Protein AF-A0A9W4IMX3-F1 (afdb_monomer_lite)

Sequence (78 aa):
MMNRYSEFDGLRQRLVASFPHARNALPALPPKSVLFKFRPKFLESRRVGLEYFLNCVLLNPEFSGSPIVKDFLFGRIC

pLDDT: mean 76.81, std 12.26, range [37.28, 88.56]

Radius of gyration: 13.05 Å; chains: 1; bounding box: 31×32×31 Å

Foldseek 3Di:
DDDDPVLVVVLLVVCCVVCVVCNVLQDDQDDPPPPCVPPVVVVVVNVVSSVVRVVSQCVDCVRVVDPSVVCSVPVVPD

Structure (mmCIF, N/CA/C/O backbone):
data_AF-A0A9W4IMX3-F1
#
_entry.id   AF-A0A9W4IMX3-F1
#
loop_
_atom_site.group_PDB
_atom_site.id
_atom_site.type_symbol
_atom_site.label_atom_id
_atom_site.label_alt_id
_atom_site.label_comp_id
_atom_site.label_asym_id
_atom_site.label_entity_id
_atom_site.label_seq_id
_atom_site.pdbx_PDB_ins_code
_atom_site.Cartn_x
_atom_site.Cartn_y
_atom_site.Cartn_z
_atom_site.occupancy
_atom_site.B_iso_or_equiv
_atom_site.auth_seq_id
_atom_site.auth_comp_id
_atom_site.auth_asym_id
_atom_site.auth_atom_id
_atom_site.pdbx_PDB_model_num
ATOM 1 N N . MET A 1 1 ? 1.921 12.648 5.787 1.00 46.94 1 MET A N 1
ATOM 2 C CA . MET A 1 1 ? 1.186 12.908 4.529 1.00 46.94 1 MET A CA 1
ATOM 3 C C . MET A 1 1 ? -0.179 12.224 4.627 1.00 46.94 1 MET A C 1
ATOM 5 O O . MET A 1 1 ? -0.232 11.008 4.750 1.00 46.94 1 MET A O 1
ATOM 9 N N . MET A 1 2 ? -1.276 12.980 4.719 1.00 49.97 2 MET A N 1
ATOM 10 C CA . MET A 1 2 ? -2.609 12.430 5.013 1.00 49.97 2 MET A CA 1
ATOM 11 C C . MET A 1 2 ? -3.253 11.912 3.715 1.00 49.97 2 MET A C 1
ATOM 13 O O . MET A 1 2 ? -3.997 12.619 3.038 1.00 49.97 2 MET A O 1
ATOM 17 N N . ASN A 1 3 ? -2.907 10.688 3.306 1.00 60.00 3 ASN A N 1
ATOM 18 C CA . ASN A 1 3 ? -3.561 10.031 2.172 1.00 60.00 3 ASN A CA 1
ATOM 19 C C . ASN A 1 3 ? -5.011 9.703 2.551 1.00 60.00 3 ASN A C 1
ATOM 21 O O . ASN A 1 3 ? -5.264 8.985 3.520 1.00 60.00 3 ASN A O 1
ATOM 25 N N . ARG A 1 4 ? -5.982 10.255 1.812 1.00 68.06 4 ARG A N 1
ATOM 26 C CA . ARG A 1 4 ? -7.404 9.970 2.044 1.00 68.06 4 ARG A CA 1
ATOM 27 C C . ARG A 1 4 ? -7.671 8.494 1.755 1.00 68.06 4 ARG A C 1
ATOM 29 O O . ARG A 1 4 ? -7.143 7.950 0.795 1.00 68.06 4 ARG A O 1
ATOM 36 N N . TYR A 1 5 ? -8.537 7.860 2.544 1.00 70.19 5 TYR A N 1
ATOM 37 C CA . TYR A 1 5 ? -8.939 6.458 2.356 1.00 70.19 5 TYR A CA 1
ATOM 38 C C . TYR A 1 5 ? -9.349 6.131 0.905 1.00 70.19 5 TYR A C 1
ATOM 40 O O . TYR A 1 5 ? -9.020 5.063 0.401 1.00 70.19 5 TYR A O 1
ATOM 48 N N . SER A 1 6 ? -10.009 7.067 0.213 1.00 71.81 6 SER A N 1
ATOM 49 C CA . SER A 1 6 ? -10.404 6.916 -1.195 1.00 71.81 6 SER A CA 1
ATOM 50 C C . SER A 1 6 ? -9.224 6.670 -2.144 1.00 71.81 6 SER A C 1
ATOM 52 O O . SER A 1 6 ? -9.374 5.984 -3.146 1.00 71.81 6 SER A O 1
ATOM 54 N N . GLU A 1 7 ? -8.041 7.182 -1.814 1.00 80.44 7 GLU A N 1
ATOM 55 C CA . GLU A 1 7 ? -6.827 7.024 -2.619 1.00 80.44 7 GLU A CA 1
ATOM 56 C C . GLU A 1 7 ? -6.279 5.599 -2.505 1.00 80.44 7 GLU A C 1
ATOM 58 O O . GLU A 1 7 ? -5.838 5.016 -3.491 1.00 80.44 7 GLU A O 1
ATOM 63 N N . PHE A 1 8 ? -6.353 5.013 -1.305 1.00 82.88 8 PHE A N 1
ATOM 64 C CA . PHE A 1 8 ? -5.987 3.616 -1.067 1.00 82.88 8 PHE A CA 1
ATOM 65 C C . PHE A 1 8 ? -6.950 2.647 -1.754 1.00 82.88 8 PHE A C 1
ATOM 67 O O . PHE A 1 8 ? -6.517 1.631 -2.294 1.00 82.88 8 PHE A O 1
ATOM 74 N N . ASP A 1 9 ? -8.243 2.981 -1.775 1.00 82.56 9 ASP A N 1
ATOM 75 C CA . ASP A 1 9 ? -9.262 2.239 -2.525 1.00 82.56 9 ASP A CA 1
ATOM 76 C C . ASP A 1 9 ? -8.926 2.229 -4.027 1.00 82.56 9 ASP A C 1
ATOM 78 O O . ASP A 1 9 ? -8.831 1.161 -4.635 1.00 82.56 9 ASP A O 1
ATOM 82 N N . GLY A 1 10 ? -8.618 3.401 -4.597 1.00 86.44 10 GLY A N 1
ATOM 83 C CA . GLY A 1 10 ? -8.197 3.532 -5.994 1.00 86.44 10 GLY A CA 1
ATOM 84 C C . GLY A 1 10 ? -6.874 2.824 -6.307 1.00 86.44 10 GLY A C 1
ATOM 85 O O . GLY A 1 10 ? -6.756 2.162 -7.338 1.00 86.44 10 GLY A O 1
ATOM 86 N N . LEU A 1 11 ? -5.879 2.903 -5.416 1.00 87.38 11 LEU A N 1
ATOM 87 C CA . LEU A 1 11 ? -4.618 2.165 -5.553 1.00 87.38 11 LEU A CA 1
ATOM 88 C C . LEU A 1 11 ? -4.864 0.652 -5.590 1.00 87.38 11 LEU A C 1
ATOM 90 O O . LEU A 1 11 ? -4.350 -0.029 -6.475 1.00 87.38 11 LEU A O 1
ATOM 94 N N . ARG A 1 12 ? -5.681 0.123 -4.672 1.00 87.44 12 ARG A N 1
ATOM 95 C CA . ARG A 1 12 ? -6.003 -1.307 -4.642 1.00 87.44 12 ARG A CA 1
ATOM 96 C C . ARG A 1 12 ? -6.709 -1.754 -5.917 1.00 87.44 12 ARG A C 1
ATOM 98 O O . ARG A 1 12 ? -6.374 -2.813 -6.437 1.00 87.44 12 ARG A O 1
ATOM 105 N N . GLN A 1 13 ? -7.664 -0.979 -6.429 1.00 87.75 13 GLN A N 1
ATOM 106 C CA . GLN A 1 13 ? -8.339 -1.323 -7.683 1.00 87.75 13 GLN A CA 1
ATOM 107 C C . GLN A 1 13 ? -7.364 -1.370 -8.864 1.00 87.75 13 GLN A C 1
ATOM 109 O O . GLN A 1 13 ? -7.393 -2.337 -9.624 1.00 87.75 13 GLN A O 1
ATOM 114 N N . ARG A 1 14 ? -6.460 -0.387 -8.973 1.00 88.25 14 ARG A N 1
ATOM 115 C CA . ARG A 1 14 ? -5.409 -0.373 -10.003 1.00 88.25 14 ARG A CA 1
ATOM 116 C C . ARG A 1 14 ? -4.475 -1.578 -9.878 1.00 88.25 14 ARG A C 1
ATOM 118 O O . ARG A 1 14 ? -4.231 -2.253 -10.869 1.00 88.25 14 ARG A O 1
ATOM 125 N N . LEU A 1 15 ? -4.025 -1.908 -8.665 1.00 87.69 15 LEU A N 1
ATOM 126 C CA . LEU A 1 15 ? -3.168 -3.073 -8.425 1.00 87.69 15 LEU A CA 1
ATOM 127 C C . LEU A 1 15 ? -3.856 -4.397 -8.778 1.00 87.69 15 LEU A C 1
ATOM 129 O O . LEU A 1 15 ? -3.247 -5.238 -9.424 1.00 87.69 15 LEU A O 1
ATOM 133 N N . VAL A 1 16 ? -5.128 -4.579 -8.412 1.00 88.00 16 VAL A N 1
ATOM 134 C CA . VAL A 1 16 ? -5.883 -5.795 -8.766 1.00 88.00 16 VAL A CA 1
ATOM 135 C C . VAL A 1 16 ? -6.093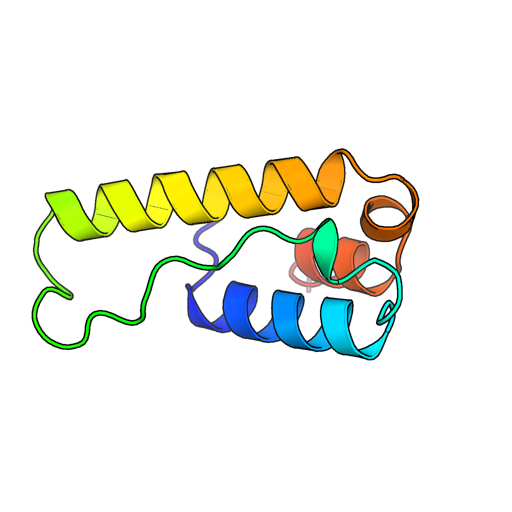 -5.907 -10.278 1.00 88.00 16 VAL A C 1
ATOM 137 O O . VAL A 1 16 ? -6.035 -7.012 -10.811 1.00 88.00 16 VAL A O 1
ATOM 140 N N . ALA A 1 17 ? -6.330 -4.787 -10.967 1.00 88.56 17 ALA A N 1
ATOM 141 C CA . ALA A 1 17 ? -6.499 -4.770 -12.418 1.00 88.56 17 ALA A CA 1
ATOM 142 C C . ALA A 1 17 ? -5.187 -5.069 -13.163 1.00 88.56 17 ALA A C 1
ATOM 144 O O . ALA A 1 17 ? -5.199 -5.800 -14.148 1.00 88.56 17 ALA A O 1
ATOM 145 N N . SER A 1 18 ? -4.061 -4.530 -12.689 1.00 86.88 18 SER A N 1
ATOM 146 C CA . SER A 1 18 ? -2.748 -4.724 -13.317 1.00 86.88 18 SER A CA 1
ATOM 147 C C . SER A 1 18 ? -2.076 -6.043 -12.941 1.00 86.88 18 SER A C 1
ATOM 149 O O . SER A 1 18 ? -1.307 -6.575 -13.734 1.00 86.88 18 SER A O 1
ATOM 151 N N . PHE A 1 19 ? -2.380 -6.590 -11.762 1.00 87.50 19 PHE A N 1
ATOM 152 C CA . PHE A 1 19 ? -1.789 -7.825 -11.247 1.00 87.50 19 PHE A CA 1
ATOM 153 C C . PHE A 1 19 ? -2.874 -8.811 -10.775 1.00 87.50 19 PHE A C 1
ATOM 155 O O . PHE A 1 19 ? -2.958 -9.130 -9.583 1.00 87.50 19 PHE A O 1
ATOM 162 N N . PRO A 1 20 ? -3.716 -9.334 -11.686 1.00 84.25 20 PRO A N 1
ATOM 163 C CA . PRO A 1 20 ? -4.813 -10.233 -11.321 1.00 84.25 20 PRO A CA 1
ATOM 164 C C . PRO A 1 20 ? -4.322 -11.520 -10.638 1.00 84.25 20 PRO A C 1
ATOM 166 O O . PRO A 1 20 ? -4.985 -12.026 -9.734 1.00 84.25 20 PRO A O 1
ATOM 169 N N . HIS A 1 21 ? -3.134 -12.010 -11.010 1.00 82.81 21 HIS A N 1
ATOM 170 C CA . HIS A 1 21 ? -2.502 -13.194 -10.417 1.00 82.81 21 HIS A CA 1
ATOM 171 C C . HIS A 1 21 ? -2.077 -12.980 -8.958 1.00 82.81 21 HIS A C 1
ATOM 173 O O . HIS A 1 21 ? -2.174 -13.892 -8.141 1.00 82.81 21 HIS A O 1
ATOM 179 N N . ALA A 1 22 ? -1.673 -11.759 -8.608 1.00 80.00 22 ALA A N 1
ATOM 180 C CA . ALA A 1 22 ? -1.201 -11.410 -7.274 1.00 80.00 22 ALA A CA 1
ATOM 181 C C . ALA A 1 22 ? -2.309 -10.785 -6.401 1.00 80.00 22 ALA A C 1
ATOM 183 O O . ALA A 1 22 ? -2.056 -10.305 -5.297 1.00 80.00 22 ALA A O 1
ATOM 184 N N . ARG A 1 23 ? -3.576 -10.849 -6.840 1.00 79.19 23 ARG A N 1
ATOM 185 C CA . ARG A 1 23 ? -4.745 -10.381 -6.076 1.00 79.19 23 ARG A CA 1
ATOM 186 C C . ARG A 1 23 ? -4.812 -10.976 -4.666 1.00 79.19 23 ARG A C 1
ATOM 188 O O . ARG A 1 23 ? -5.243 -10.286 -3.747 1.00 79.19 23 ARG A O 1
ATOM 195 N N . ASN A 1 24 ? -4.378 -12.225 -4.500 1.00 78.94 24 ASN A N 1
ATOM 196 C CA . ASN A 1 24 ? -4.357 -12.916 -3.206 1.00 78.94 24 ASN A CA 1
ATOM 197 C C . ASN A 1 24 ? -3.275 -12.378 -2.252 1.00 78.94 24 ASN A C 1
ATOM 199 O O . ASN A 1 24 ? -3.405 -12.544 -1.044 1.00 78.94 24 ASN A O 1
ATOM 203 N N . ALA A 1 25 ? -2.237 -11.716 -2.773 1.00 78.75 25 ALA A N 1
ATOM 204 C CA . ALA A 1 25 ? -1.192 -11.078 -1.972 1.00 78.75 25 ALA A CA 1
ATOM 205 C C . ALA A 1 25 ? -1.596 -9.682 -1.460 1.00 78.75 25 ALA A C 1
ATOM 207 O O . ALA A 1 25 ? -0.897 -9.109 -0.625 1.00 78.75 25 ALA A O 1
ATOM 208 N N . LEU A 1 26 ? -2.714 -9.120 -1.938 1.00 80.88 26 LEU A N 1
ATOM 209 C CA . LEU A 1 26 ? -3.211 -7.823 -1.484 1.00 80.88 26 LEU A CA 1
ATOM 210 C C . LEU A 1 26 ? -4.168 -8.003 -0.298 1.00 80.88 26 LEU A C 1
ATOM 212 O O . LEU A 1 26 ? -5.218 -8.637 -0.455 1.00 80.88 26 LEU A O 1
ATOM 216 N N . PRO A 1 27 ? -3.885 -7.399 0.869 1.00 77.50 27 PRO A N 1
ATOM 217 C CA . PRO A 1 27 ? -4.783 -7.503 2.007 1.00 77.50 27 PRO A CA 1
ATOM 218 C C . PRO A 1 27 ? -6.113 -6.789 1.731 1.00 77.50 27 PRO A C 1
ATOM 220 O O . PRO A 1 27 ? -6.214 -5.844 0.935 1.00 77.50 27 PRO A O 1
ATOM 223 N N . ALA A 1 28 ? -7.173 -7.263 2.383 1.00 72.00 28 ALA A N 1
ATOM 224 C CA . ALA A 1 28 ? -8.483 -6.635 2.296 1.00 72.00 28 ALA A CA 1
ATOM 225 C C . ALA A 1 28 ? -8.450 -5.251 2.964 1.00 72.00 28 ALA A C 1
ATOM 227 O O . ALA A 1 28 ? -7.939 -5.097 4.073 1.00 72.00 28 ALA A O 1
ATOM 228 N N . LEU A 1 29 ? -9.015 -4.239 2.299 1.00 67.94 29 LEU A N 1
ATOM 229 C CA . LEU A 1 29 ? -9.185 -2.927 2.920 1.00 67.94 29 LEU A CA 1
ATOM 230 C C . LEU A 1 29 ? -10.236 -3.020 4.032 1.00 67.94 29 LEU A C 1
ATOM 232 O O . LEU A 1 29 ? -11.244 -3.714 3.856 1.00 67.94 29 LEU A O 1
ATOM 236 N N . PRO A 1 30 ? -10.054 -2.296 5.151 1.00 65.25 30 PRO A N 1
ATOM 237 C CA . PRO A 1 30 ? -11.065 -2.250 6.191 1.00 65.25 30 PRO A CA 1
ATOM 238 C C . PRO A 1 30 ? -12.388 -1.728 5.601 1.00 65.25 30 PRO A C 1
ATOM 240 O O . PRO A 1 30 ? -12.371 -0.814 4.760 1.00 65.25 30 PRO A O 1
ATOM 243 N N . PRO A 1 31 ? -13.535 -2.293 6.020 1.00 63.09 31 PRO A N 1
ATOM 244 C CA . PRO A 1 31 ? -14.827 -1.995 5.421 1.00 63.09 31 PRO A CA 1
ATOM 245 C C . PRO A 1 31 ? -15.165 -0.504 5.519 1.00 63.09 31 PRO A C 1
ATOM 247 O O . PRO A 1 31 ? -14.874 0.169 6.517 1.00 63.09 31 PRO A O 1
ATOM 250 N N . LYS A 1 32 ? -15.816 0.020 4.473 1.00 57.53 32 LYS A N 1
ATOM 251 C CA . LYS A 1 32 ? -16.361 1.384 4.432 1.00 57.53 32 LYS A CA 1
ATOM 252 C C . LYS A 1 32 ? -17.477 1.514 5.484 1.00 57.53 32 LYS A C 1
ATOM 254 O O . LYS A 1 32 ? -18.649 1.381 5.164 1.00 57.53 32 LYS A O 1
ATOM 259 N N . SER A 1 33 ? -17.140 1.763 6.753 1.00 54.78 33 SER A N 1
ATOM 260 C CA . SER A 1 33 ? -18.162 2.045 7.771 1.00 54.78 33 SER A CA 1
ATOM 261 C C . SER A 1 33 ? -18.700 3.462 7.587 1.00 54.78 33 SER A C 1
ATOM 263 O O . SER A 1 33 ? -18.023 4.449 7.893 1.00 54.78 33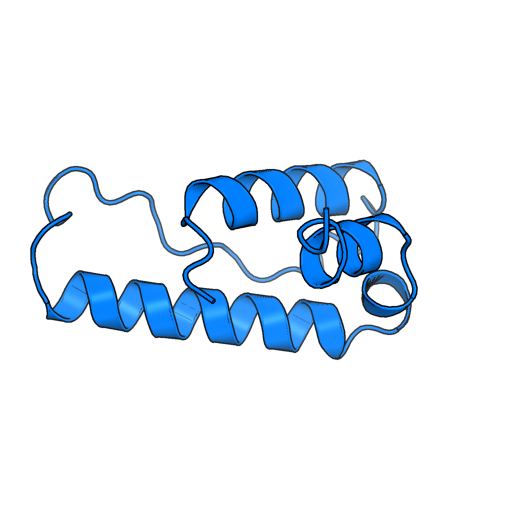 SER A O 1
ATOM 265 N N . VAL A 1 34 ? -19.916 3.556 7.051 1.00 55.88 34 VAL A N 1
ATOM 266 C CA . VAL A 1 34 ? -20.686 4.804 6.933 1.00 55.88 34 VAL A CA 1
ATOM 267 C C . VAL A 1 34 ? -21.341 5.204 8.260 1.00 55.88 34 VAL A C 1
ATOM 269 O O . VAL A 1 34 ? -21.554 6.388 8.491 1.00 55.88 34 VAL A O 1
ATOM 272 N N . LEU A 1 35 ? -21.564 4.244 9.167 1.00 57.91 35 LEU A N 1
ATOM 273 C CA . LEU A 1 35 ? -22.261 4.453 10.443 1.00 57.91 35 LEU A CA 1
ATOM 274 C C . LEU A 1 35 ? -21.333 4.917 11.585 1.00 57.91 35 LEU A C 1
ATOM 276 O O . LEU A 1 35 ? -21.757 5.640 12.480 1.00 57.91 35 LEU A O 1
ATOM 280 N N . PHE A 1 36 ? -20.050 4.533 11.556 1.00 57.84 36 PHE A N 1
ATOM 281 C CA . PHE A 1 36 ? -19.086 4.796 12.641 1.00 57.84 36 PHE A CA 1
ATOM 282 C C . PHE A 1 36 ? -17.939 5.733 12.238 1.00 57.84 36 PHE A C 1
ATOM 284 O O . PHE A 1 36 ? -16.898 5.765 12.895 1.00 57.84 36 PHE A O 1
ATOM 291 N N . LYS A 1 37 ? -18.135 6.525 11.174 1.00 56.53 37 LYS A N 1
ATOM 292 C CA . LYS A 1 37 ? -17.119 7.364 10.509 1.00 56.53 37 LYS A CA 1
ATOM 293 C C . LYS A 1 37 ? -16.378 8.345 11.440 1.00 56.53 37 LYS A C 1
ATOM 295 O O . LYS A 1 37 ? -15.273 8.751 11.096 1.00 56.53 37 LYS A O 1
ATOM 300 N N . PHE A 1 38 ? -16.948 8.665 12.607 1.00 61.03 38 PHE A N 1
ATOM 301 C CA . PHE A 1 38 ? -16.400 9.608 13.593 1.00 61.03 38 PHE A CA 1
ATOM 302 C C . PHE A 1 38 ? -15.961 8.972 14.920 1.00 61.03 38 PHE A C 1
ATOM 304 O O . PHE A 1 38 ? -15.527 9.685 15.821 1.00 61.03 38 PHE A O 1
ATOM 311 N N . ARG A 1 39 ? -16.053 7.642 15.082 1.00 67.94 39 ARG A N 1
ATOM 312 C CA . ARG A 1 39 ? -15.546 7.012 16.309 1.00 67.94 39 ARG A CA 1
ATOM 313 C C . ARG A 1 39 ? -14.012 6.961 16.267 1.00 67.94 39 ARG A C 1
ATOM 315 O O . ARG A 1 39 ? -13.471 6.396 15.317 1.00 67.94 39 ARG A O 1
ATOM 322 N N . PRO A 1 40 ? -13.297 7.443 17.300 1.00 70.25 40 PRO A N 1
ATOM 323 C CA . PRO A 1 40 ? -11.830 7.448 17.312 1.00 70.25 40 PRO A CA 1
ATOM 324 C C . PRO A 1 40 ? -11.242 6.036 17.169 1.00 70.25 40 PRO A C 1
ATOM 326 O O . PRO A 1 40 ? -10.312 5.832 16.399 1.00 70.25 40 PRO A O 1
ATOM 329 N N . LYS A 1 41 ? -11.873 5.021 17.782 1.00 72.38 41 LYS A N 1
ATOM 330 C CA . LYS A 1 41 ? -11.493 3.604 17.605 1.00 72.38 41 LYS A CA 1
ATOM 331 C C . LYS A 1 41 ? -11.559 3.133 16.144 1.00 72.38 41 LYS A C 1
ATOM 333 O O . LYS A 1 41 ? -10.759 2.300 15.725 1.00 72.38 41 LYS A O 1
ATOM 338 N N . PHE A 1 42 ? -12.509 3.655 15.368 1.00 70.75 42 PHE A N 1
ATOM 339 C CA . PHE A 1 42 ? -12.669 3.315 13.955 1.00 70.75 42 PHE A CA 1
ATOM 340 C C . PHE A 1 42 ? -11.633 4.028 13.077 1.00 70.75 42 PHE A C 1
ATOM 342 O O . PHE A 1 42 ? -11.119 3.428 12.136 1.00 70.75 42 PHE A O 1
ATOM 349 N N . LEU A 1 43 ? -11.286 5.277 13.405 1.00 72.62 43 LEU A N 1
ATOM 350 C CA . LEU A 1 43 ? -10.209 6.005 12.730 1.00 72.62 43 LEU A CA 1
ATOM 351 C C . LEU A 1 43 ? -8.850 5.336 12.960 1.00 72.62 43 LEU A C 1
ATOM 353 O O . LEU A 1 43 ? -8.123 5.136 11.990 1.00 72.62 43 LEU A O 1
ATOM 357 N N . GLU A 1 44 ? -8.562 4.897 14.187 1.00 77.50 44 GLU A N 1
ATOM 358 C CA . GLU A 1 44 ? -7.330 4.162 14.494 1.00 77.50 44 GLU A CA 1
ATOM 359 C C . GLU A 1 44 ? -7.286 2.795 13.810 1.00 77.50 44 GLU A C 1
ATOM 361 O O . GLU A 1 44 ? -6.307 2.475 13.142 1.00 77.50 44 GLU A O 1
ATOM 366 N N . SER A 1 45 ? -8.372 2.016 13.864 1.00 76.88 45 SER A N 1
ATOM 367 C CA . SER A 1 45 ? -8.435 0.723 13.157 1.00 76.88 45 SER A CA 1
ATOM 368 C C . SER A 1 45 ? -8.259 0.894 11.645 1.00 76.88 45 SER A C 1
ATOM 370 O O . SER A 1 45 ? -7.595 0.092 10.989 1.00 76.88 45 SER A O 1
ATOM 372 N N . ARG A 1 46 ? -8.819 1.970 11.077 1.00 79.38 46 ARG A N 1
ATOM 373 C CA . ARG A 1 46 ? -8.604 2.332 9.674 1.00 79.38 46 ARG A CA 1
ATOM 374 C C . ARG A 1 46 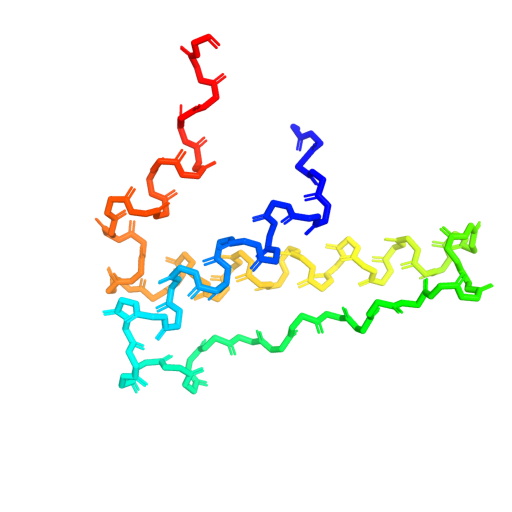? -7.147 2.708 9.418 1.00 79.38 46 ARG A C 1
ATOM 376 O O . ARG A 1 46 ? -6.604 2.252 8.420 1.00 79.38 46 ARG A O 1
ATOM 383 N N . ARG A 1 47 ? -6.520 3.512 10.280 1.00 81.19 47 ARG A N 1
ATOM 384 C CA . ARG A 1 47 ? -5.107 3.900 10.154 1.00 81.19 47 ARG A CA 1
ATOM 385 C C . ARG A 1 47 ? -4.206 2.665 10.138 1.00 81.19 47 ARG A C 1
ATOM 387 O O . ARG A 1 47 ? -3.432 2.508 9.202 1.00 81.19 47 ARG A O 1
ATOM 394 N N . VAL A 1 48 ? -4.386 1.765 11.105 1.00 83.38 48 VAL A N 1
ATOM 395 C CA . VAL A 1 48 ? -3.633 0.507 11.218 1.00 83.38 48 VAL A CA 1
ATOM 396 C C . VAL A 1 48 ? -3.855 -0.385 9.995 1.00 83.38 48 VAL A C 1
ATOM 398 O O . VAL A 1 48 ? -2.896 -0.889 9.423 1.00 83.38 48 VAL A O 1
ATOM 401 N N . GLY A 1 49 ? -5.100 -0.538 9.532 1.00 83.12 49 GLY A N 1
ATOM 402 C CA . GLY A 1 49 ? -5.397 -1.342 8.343 1.00 83.12 49 GLY A CA 1
ATOM 403 C C . GLY A 1 49 ? -4.780 -0.782 7.055 1.00 83.12 49 GLY A C 1
ATOM 404 O O . GLY A 1 49 ? -4.327 -1.546 6.207 1.00 83.12 49 GLY A O 1
ATOM 405 N N . LEU A 1 50 ? -4.730 0.546 6.906 1.00 84.56 50 LEU A N 1
ATOM 406 C CA . LEU A 1 50 ? -4.077 1.198 5.765 1.00 84.56 50 LEU A CA 1
ATOM 407 C C . LEU A 1 50 ? -2.548 1.084 5.828 1.00 84.56 50 LEU A C 1
ATOM 409 O O . LEU A 1 50 ? -1.910 0.872 4.799 1.00 84.56 50 LEU A O 1
ATOM 413 N N . GLU A 1 51 ? -1.965 1.195 7.021 1.00 84.62 51 GLU A N 1
ATOM 414 C CA . GLU A 1 51 ? -0.529 0.997 7.245 1.00 84.62 51 GLU A CA 1
ATOM 415 C C . GLU A 1 51 ? -0.121 -0.450 6.934 1.00 84.62 51 GLU A C 1
ATOM 417 O O . GLU A 1 51 ? 0.835 -0.685 6.197 1.00 84.62 51 GLU A O 1
ATOM 422 N N . TYR A 1 52 ? -0.913 -1.422 7.394 1.00 84.81 52 TYR A N 1
ATOM 423 C CA . TYR A 1 52 ? -0.731 -2.831 7.058 1.00 84.81 52 TYR A CA 1
ATOM 424 C C . TYR A 1 52 ? -0.838 -3.085 5.548 1.00 84.81 52 TYR A C 1
ATOM 426 O O . TYR A 1 52 ? 0.010 -3.766 4.974 1.00 84.81 52 TYR A O 1
ATOM 434 N N . PHE A 1 53 ? -1.833 -2.484 4.883 1.00 86.81 53 PHE A N 1
ATOM 435 C CA . PHE A 1 53 ? -1.974 -2.570 3.429 1.00 86.81 53 PHE A CA 1
ATOM 436 C C . PHE A 1 53 ? -0.726 -2.067 2.697 1.00 86.81 53 PHE A C 1
ATOM 438 O O . PHE A 1 53 ? -0.221 -2.762 1.817 1.00 86.81 53 PHE A O 1
ATOM 445 N N . LEU A 1 54 ? -0.201 -0.898 3.078 1.00 85.75 54 LEU A N 1
ATOM 446 C CA . LEU A 1 54 ? 1.027 -0.373 2.482 1.00 85.75 54 LEU A CA 1
ATOM 447 C C . LEU A 1 54 ? 2.218 -1.288 2.717 1.00 85.75 54 LEU A C 1
ATOM 449 O O . LEU A 1 54 ? 2.960 -1.543 1.775 1.00 85.75 54 LEU A O 1
ATOM 453 N N . ASN A 1 55 ? 2.383 -1.810 3.931 1.00 86.50 55 ASN A N 1
ATOM 454 C CA . ASN A 1 55 ? 3.471 -2.735 4.224 1.00 86.50 55 ASN A CA 1
ATOM 455 C C . ASN A 1 55 ? 3.411 -3.973 3.321 1.00 86.50 55 ASN A C 1
ATOM 457 O O . ASN A 1 55 ? 4.412 -4.306 2.698 1.00 86.50 55 ASN A O 1
ATOM 461 N N . CYS A 1 56 ? 2.246 -4.606 3.152 1.00 86.75 56 CYS A N 1
ATOM 462 C CA . CYS A 1 56 ? 2.110 -5.747 2.238 1.00 86.75 56 CYS A CA 1
ATOM 463 C C . CYS A 1 56 ? 2.453 -5.393 0.783 1.00 86.75 56 CYS A C 1
ATOM 465 O O . CYS A 1 56 ? 3.116 -6.171 0.101 1.00 86.75 56 CYS A O 1
ATOM 467 N N . VAL A 1 57 ? 2.019 -4.221 0.309 1.00 86.94 57 VAL A N 1
ATOM 468 C CA . VAL A 1 57 ? 2.320 -3.746 -1.050 1.00 86.94 57 VAL A CA 1
ATOM 469 C C . VAL A 1 57 ? 3.818 -3.485 -1.229 1.00 86.94 57 VAL A C 1
ATOM 471 O O . VAL A 1 57 ? 4.381 -3.850 -2.254 1.00 86.94 57 VAL A O 1
ATOM 474 N N . LEU A 1 58 ? 4.480 -2.882 -0.242 1.00 86.56 58 LEU A N 1
ATOM 475 C CA . LEU A 1 58 ? 5.908 -2.560 -0.311 1.00 86.56 58 LEU A CA 1
ATOM 476 C C . LEU A 1 58 ? 6.809 -3.793 -0.164 1.00 86.56 58 LEU A C 1
ATOM 478 O O . LEU A 1 58 ? 7.879 -3.836 -0.766 1.00 86.56 58 LEU A O 1
ATOM 482 N N . LEU A 1 59 ? 6.373 -4.795 0.603 1.00 86.81 59 LEU A N 1
ATOM 483 C CA . LEU A 1 59 ? 7.100 -6.053 0.798 1.00 86.81 59 LEU A CA 1
ATOM 484 C C . LEU A 1 59 ? 7.071 -6.961 -0.436 1.00 86.81 59 LEU A C 1
ATOM 486 O O . LEU A 1 59 ? 7.913 -7.849 -0.554 1.00 86.81 59 LEU A O 1
ATOM 490 N N . ASN A 1 60 ? 6.125 -6.758 -1.354 1.00 84.44 60 ASN A N 1
ATOM 491 C CA . ASN A 1 60 ? 6.059 -7.531 -2.584 1.00 84.44 60 ASN A CA 1
ATOM 492 C C . ASN A 1 60 ? 6.836 -6.809 -3.706 1.00 84.44 60 ASN A C 1
ATOM 494 O O . ASN A 1 60 ? 6.423 -5.719 -4.116 1.00 84.44 60 ASN A O 1
ATOM 498 N N . PRO A 1 61 ? 7.942 -7.380 -4.222 1.00 85.69 61 PRO A N 1
ATOM 499 C CA . PRO A 1 61 ? 8.781 -6.719 -5.224 1.00 85.69 61 PRO A CA 1
ATOM 500 C C . PRO A 1 61 ? 8.043 -6.441 -6.541 1.00 85.69 61 PRO A C 1
ATOM 502 O O . PRO A 1 61 ? 8.347 -5.455 -7.214 1.00 85.69 61 PRO A O 1
ATOM 505 N N . GLU A 1 62 ? 7.039 -7.254 -6.888 1.00 85.31 62 GLU A N 1
ATOM 506 C CA . GLU A 1 62 ? 6.217 -7.044 -8.085 1.00 85.31 62 GLU A CA 1
ATOM 507 C C . GLU A 1 62 ? 5.392 -5.755 -7.978 1.00 85.31 62 GLU A C 1
ATOM 509 O O . GLU A 1 62 ? 5.244 -5.005 -8.945 1.00 85.31 62 GLU A O 1
ATOM 514 N N . PHE A 1 63 ? 4.892 -5.456 -6.777 1.00 85.62 63 PHE A N 1
ATOM 515 C CA . PHE A 1 63 ? 4.097 -4.260 -6.529 1.00 85.62 63 PHE A CA 1
ATOM 516 C C . PHE A 1 63 ? 4.967 -3.036 -6.255 1.00 85.62 63 PHE A C 1
ATOM 518 O O .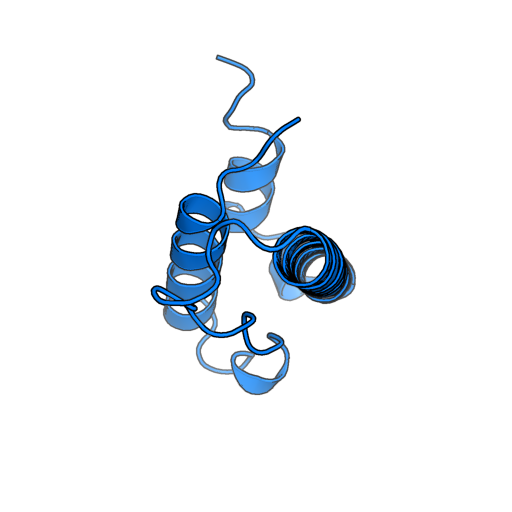 PHE A 1 63 ? 4.725 -1.983 -6.846 1.00 85.62 63 PHE A O 1
ATOM 525 N N . SER A 1 64 ? 5.984 -3.148 -5.399 1.00 85.81 64 SER A N 1
ATOM 526 C CA . SER A 1 64 ? 6.839 -2.019 -5.006 1.00 85.81 64 SER A CA 1
ATOM 527 C C . SER A 1 64 ? 7.670 -1.469 -6.170 1.00 85.81 64 SER A C 1
ATOM 529 O O . SER A 1 64 ? 7.904 -0.261 -6.260 1.00 85.81 64 SER A O 1
ATOM 531 N N . GLY A 1 65 ? 8.051 -2.330 -7.119 1.00 84.19 65 GLY A N 1
ATOM 532 C CA . GLY A 1 65 ? 8.709 -1.932 -8.360 1.00 84.19 65 GLY A CA 1
ATOM 533 C C . GLY A 1 65 ? 7.783 -1.242 -9.366 1.00 84.19 65 GLY A C 1
ATOM 534 O O . GLY A 1 65 ? 8.281 -0.534 -10.250 1.00 84.19 65 GLY A O 1
ATOM 535 N N . SER A 1 66 ? 6.463 -1.413 -9.227 1.00 87.88 66 SER A N 1
ATOM 536 C CA . SER A 1 66 ? 5.483 -0.982 -10.223 1.00 87.88 66 SER A CA 1
ATOM 537 C C . SER A 1 66 ? 5.381 0.546 -10.333 1.00 87.88 66 SER A C 1
ATOM 539 O O . SER A 1 66 ? 5.444 1.259 -9.322 1.00 87.88 66 SER A O 1
ATOM 541 N N . PRO A 1 67 ? 5.153 1.080 -11.548 1.00 86.56 67 PRO A N 1
ATOM 542 C CA . PRO A 1 67 ? 4.922 2.509 -11.731 1.00 86.56 67 PRO A CA 1
ATOM 543 C C . PRO A 1 67 ? 3.670 2.987 -10.983 1.00 86.56 67 PRO A C 1
ATOM 545 O O . PRO A 1 67 ? 3.630 4.132 -10.562 1.00 86.56 67 PRO A O 1
ATOM 548 N N . ILE A 1 68 ? 2.688 2.111 -10.741 1.00 87.81 68 ILE A N 1
ATOM 549 C CA . ILE A 1 68 ? 1.438 2.429 -10.032 1.00 87.81 68 ILE A CA 1
ATOM 550 C C . ILE A 1 68 ? 1.707 2.782 -8.563 1.00 87.81 68 ILE A C 1
ATOM 552 O O . ILE A 1 68 ? 1.166 3.758 -8.047 1.00 87.81 68 ILE A O 1
ATOM 556 N N . VAL A 1 69 ? 2.542 1.992 -7.877 1.00 87.19 69 VAL A N 1
ATOM 557 C CA . VAL A 1 69 ? 2.905 2.248 -6.473 1.00 87.19 69 VAL A CA 1
ATOM 558 C C . VAL A 1 69 ? 3.861 3.429 -6.377 1.00 87.19 69 VAL A C 1
ATOM 560 O O . VAL A 1 69 ? 3.689 4.274 -5.503 1.00 87.19 69 VAL A O 1
ATOM 563 N N . LYS A 1 70 ? 4.827 3.542 -7.294 1.00 86.00 70 LYS A N 1
ATOM 564 C CA . LYS A 1 70 ? 5.743 4.690 -7.340 1.00 86.00 70 LYS A CA 1
ATOM 565 C C . LYS A 1 70 ? 4.995 6.004 -7.574 1.00 86.00 70 LYS A C 1
ATOM 567 O O . LYS A 1 70 ? 5.228 6.957 -6.844 1.00 86.00 70 LYS A O 1
ATOM 572 N N . ASP A 1 71 ? 4.051 6.036 -8.510 1.00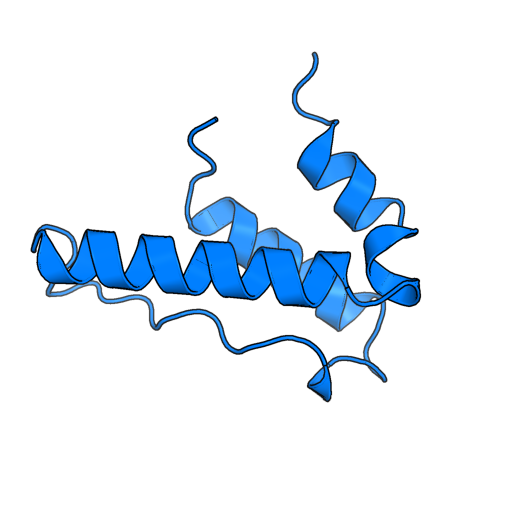 86.69 71 ASP A N 1
ATOM 573 C CA . ASP A 1 71 ? 3.161 7.179 -8.742 1.00 86.69 71 ASP A CA 1
ATOM 574 C C . ASP A 1 71 ? 2.321 7.504 -7.500 1.00 86.69 71 ASP A C 1
ATOM 576 O O . ASP A 1 71 ? 2.213 8.653 -7.098 1.00 86.69 71 ASP A O 1
ATOM 580 N N . PHE A 1 72 ? 1.803 6.499 -6.795 1.00 85.06 72 PHE A N 1
ATOM 581 C CA . PHE A 1 72 ? 1.075 6.745 -5.551 1.00 85.06 72 PHE A CA 1
ATOM 582 C C . PHE A 1 72 ? 1.950 7.336 -4.428 1.00 85.06 72 PHE A C 1
ATOM 584 O O . PHE A 1 72 ? 1.476 8.167 -3.650 1.00 85.06 72 PHE A O 1
ATOM 591 N N . LEU A 1 73 ? 3.210 6.902 -4.316 1.00 83.31 73 LEU A N 1
ATOM 592 C CA . LEU A 1 73 ? 4.148 7.373 -3.291 1.00 83.31 73 LEU A CA 1
ATOM 593 C C . LEU A 1 73 ? 4.747 8.748 -3.622 1.00 83.31 73 LEU A C 1
ATO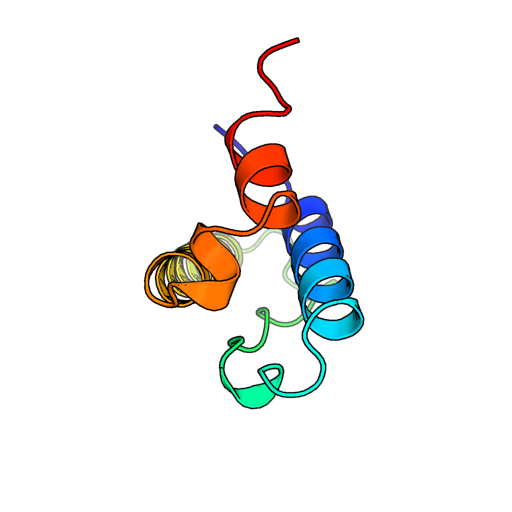M 595 O O . LEU A 1 73 ? 4.927 9.561 -2.716 1.00 83.31 73 LEU A O 1
ATOM 599 N N . PHE A 1 74 ? 5.056 9.000 -4.897 1.00 81.69 74 PHE A N 1
ATOM 600 C CA . PHE A 1 74 ? 5.830 10.161 -5.355 1.00 81.69 74 PHE A CA 1
ATOM 601 C C . PHE A 1 74 ? 5.042 11.144 -6.232 1.00 81.69 74 PHE A C 1
ATOM 603 O O . PHE A 1 74 ? 5.411 12.311 -6.309 1.00 81.69 74 PHE A O 1
ATOM 610 N N . GLY A 1 75 ? 3.930 10.732 -6.840 1.00 67.88 75 GLY A N 1
ATOM 611 C CA . GLY A 1 75 ? 3.078 11.542 -7.729 1.00 67.88 75 GLY A CA 1
ATOM 612 C C . GLY A 1 75 ? 2.307 12.674 -7.040 1.00 67.88 75 GLY A C 1
ATOM 613 O O . GLY A 1 75 ? 1.382 13.237 -7.612 1.00 67.88 75 GLY A O 1
ATOM 614 N N . ARG A 1 76 ? 2.677 13.024 -5.803 1.00 59.53 76 ARG A N 1
ATOM 615 C CA . ARG A 1 76 ? 2.212 14.217 -5.078 1.00 59.53 76 ARG A CA 1
ATOM 616 C C . ARG A 1 76 ? 3.284 15.304 -4.935 1.00 59.53 76 ARG A C 1
ATOM 618 O O . ARG A 1 76 ? 3.065 16.252 -4.189 1.00 59.53 76 ARG A O 1
ATOM 625 N N . ILE A 1 77 ? 4.436 15.168 -5.601 1.00 46.53 77 ILE A N 1
ATOM 626 C CA . ILE A 1 77 ? 5.515 16.178 -5.618 1.00 46.53 77 ILE A CA 1
ATOM 627 C C . ILE A 1 77 ? 5.334 17.149 -6.808 1.00 46.53 77 ILE A C 1
ATOM 629 O O . ILE A 1 77 ? 6.295 17.584 -7.433 1.00 46.53 77 ILE A O 1
ATOM 633 N N . CYS A 1 78 ? 4.095 17.498 -7.151 1.00 37.28 78 CYS A N 1
ATOM 634 C CA . CYS A 1 78 ? 3.796 18.569 -8.105 1.00 37.28 78 CYS A CA 1
ATOM 635 C C . CYS A 1 78 ? 2.743 19.498 -7.507 1.00 37.28 78 CYS A C 1
ATOM 637 O O . CYS A 1 78 ? 1.731 18.967 -6.991 1.00 37.28 78 CYS A O 1
#

Organism: NCBI:txid1612424

InterPro domains:
  IPR001683 Phox homology [PF00787] (4-73)
  IPR001683 Phox homology [PS50195] (1-78)
  IPR036871 PX domain superfamily [G3DSA:3.30.1520.10] (2-76)
  IPR036871 PX domain superfamily [SSF64268] (3-73)
  IPR037917 Ypt35, PX domain [cd07280] (4-74)

Secondary structure (DSSP, 8-state):
----HHHHHHHHHHHHHH-GGGGGGSPPPPP--SSSTT-HHHHHHHHHHHHHHHHHHHHSHHHHTSHHHHHHHHTT--